Protein AF-A0A815YMQ1-F1 (afdb_monomer_lite)

Organism: Adineta ricciae (NCBI:txid249248)

Structure (mmCIF, N/CA/C/O backbone):
data_AF-A0A815YMQ1-F1
#
_entry.id   AF-A0A815YMQ1-F1
#
loop_
_atom_site.group_PDB
_atom_site.id
_atom_site.type_symbol
_atom_site.label_atom_id
_atom_site.label_alt_id
_atom_site.label_comp_id
_atom_site.label_asym_id
_atom_site.label_entity_id
_atom_site.label_seq_id
_atom_site.pdbx_PDB_ins_code
_atom_site.Cartn_x
_atom_site.Cartn_y
_atom_site.Cartn_z
_atom_site.occupancy
_atom_site.B_iso_or_equiv
_atom_site.auth_seq_id
_atom_site.auth_comp_id
_atom_site.auth_asym_id
_atom_site.auth_atom_id
_atom_site.pdbx_PDB_model_num
ATOM 1 N N . MET A 1 1 ? -10.007 16.712 -7.302 1.00 52.91 1 MET A N 1
ATOM 2 C CA . MET A 1 1 ? -10.820 15.508 -7.007 1.00 52.91 1 MET A CA 1
ATOM 3 C C . MET A 1 1 ? -11.333 15.594 -5.567 1.00 52.91 1 MET A C 1
ATOM 5 O O . MET A 1 1 ? -10.510 15.677 -4.664 1.00 52.91 1 MET A O 1
ATOM 9 N N . ARG A 1 2 ? -12.656 15.645 -5.327 1.00 60.09 2 ARG A N 1
ATOM 10 C CA . ARG A 1 2 ? -13.229 15.879 -3.976 1.00 60.09 2 ARG A CA 1
ATOM 11 C C . ARG A 1 2 ? -12.842 14.791 -2.960 1.00 60.09 2 ARG A C 1
ATOM 13 O O . ARG A 1 2 ? -12.554 15.114 -1.816 1.00 60.09 2 ARG A O 1
ATOM 20 N N . THR A 1 3 ? -12.717 13.540 -3.402 1.00 65.19 3 THR A N 1
ATOM 21 C CA . THR A 1 3 ? -12.431 12.376 -2.546 1.00 65.19 3 THR A CA 1
ATOM 22 C C . THR A 1 3 ? -11.051 12.406 -1.880 1.00 65.19 3 THR A C 1
ATOM 24 O O . THR A 1 3 ? -10.938 12.018 -0.721 1.00 65.19 3 THR A O 1
ATOM 27 N N . ARG A 1 4 ? -10.010 12.930 -2.553 1.00 68.56 4 ARG A N 1
ATOM 28 C CA . ARG A 1 4 ? -8.666 13.103 -1.957 1.00 68.56 4 ARG A CA 1
ATOM 29 C C . ARG A 1 4 ? -8.712 14.084 -0.784 1.00 68.56 4 ARG A C 1
ATOM 31 O O . ARG A 1 4 ? -8.213 13.782 0.295 1.00 68.56 4 ARG A O 1
ATOM 38 N N . ASN A 1 5 ? -9.366 15.227 -0.980 1.00 73.06 5 ASN A N 1
ATOM 39 C CA . ASN A 1 5 ? -9.508 16.244 0.063 1.00 73.06 5 ASN A CA 1
ATOM 40 C C . ASN A 1 5 ? -10.362 15.723 1.228 1.00 73.06 5 ASN A C 1
ATOM 42 O O . ASN A 1 5 ? -10.037 15.967 2.387 1.00 73.06 5 ASN A O 1
ATOM 46 N N . THR A 1 6 ? -11.407 14.940 0.936 1.00 78.25 6 THR A N 1
ATOM 47 C CA . THR A 1 6 ? -12.193 14.260 1.971 1.00 78.25 6 THR A CA 1
ATOM 48 C C . THR A 1 6 ? -11.321 13.302 2.780 1.00 78.25 6 THR A C 1
ATOM 50 O O . THR A 1 6 ? -11.314 13.408 4.002 1.00 78.25 6 THR A O 1
ATOM 53 N N . LEU A 1 7 ? -10.519 12.443 2.136 1.00 76.81 7 LEU A N 1
ATOM 54 C CA . LEU A 1 7 ? -9.589 11.546 2.833 1.00 76.81 7 LEU A CA 1
ATOM 55 C C . LEU A 1 7 ? -8.645 12.317 3.759 1.00 76.81 7 LEU A C 1
ATOM 57 O O . LEU A 1 7 ? -8.449 11.903 4.897 1.00 76.81 7 LEU A O 1
ATOM 61 N N . GLN A 1 8 ? -8.110 13.453 3.313 1.00 79.50 8 GLN A N 1
ATOM 62 C CA . GLN A 1 8 ? -7.204 14.280 4.116 1.00 79.50 8 GLN A CA 1
ATOM 63 C C . GLN A 1 8 ? -7.897 14.936 5.323 1.00 79.50 8 GLN A C 1
ATOM 65 O O . GLN A 1 8 ? -7.305 14.987 6.398 1.00 79.50 8 GLN A O 1
ATOM 70 N N . SER A 1 9 ? -9.160 15.355 5.187 1.00 86.00 9 SER A N 1
ATOM 71 C CA . SER A 1 9 ? -9.936 15.974 6.280 1.00 86.00 9 SER A CA 1
ATOM 72 C C . SER A 1 9 ? -10.415 15.004 7.369 1.00 86.00 9 SER A C 1
ATOM 74 O O . SER A 1 9 ? -10.823 15.433 8.447 1.00 86.00 9 SER A O 1
ATOM 76 N N . LEU A 1 10 ? -10.406 13.696 7.103 1.00 86.75 10 LEU A N 1
ATOM 77 C CA . LEU A 1 10 ? -10.870 12.694 8.060 1.00 86.75 10 LEU A CA 1
ATOM 78 C C . LEU A 1 10 ? -9.797 12.403 9.117 1.00 86.75 10 LEU A C 1
ATOM 80 O O . LEU A 1 10 ? -8.610 12.331 8.818 1.00 86.75 10 LEU A O 1
ATOM 84 N N . GLY A 1 11 ? -10.220 12.155 10.358 1.00 89.38 11 GLY A N 1
ATOM 85 C CA . GLY A 1 11 ? -9.337 11.585 11.380 1.00 89.38 11 GLY A CA 1
ATOM 86 C C . GLY A 1 11 ? -8.897 10.158 11.026 1.00 89.38 11 GLY A C 1
ATOM 87 O O . GLY A 1 11 ? -9.549 9.479 10.227 1.00 89.38 11 GLY A O 1
ATOM 88 N N . ILE A 1 12 ? -7.817 9.687 11.656 1.00 87.00 12 ILE A N 1
ATOM 89 C CA . ILE A 1 12 ? -7.166 8.403 11.345 1.00 87.00 12 ILE A CA 1
ATOM 90 C C . ILE A 1 12 ? -8.139 7.217 11.360 1.00 87.00 12 ILE A C 1
ATOM 92 O O . ILE A 1 12 ? -8.200 6.474 10.387 1.00 87.00 12 ILE A O 1
ATOM 96 N N . SER A 1 13 ? -9.003 7.105 12.374 1.00 90.62 13 SER A N 1
ATOM 97 C CA . SER A 1 13 ? -9.967 6.002 12.487 1.00 90.62 13 SER A CA 1
ATOM 98 C C . SER A 1 13 ? -10.978 5.996 11.340 1.00 90.62 13 SER A C 1
ATOM 100 O O . SER A 1 13 ? -11.274 4.946 10.774 1.00 90.62 13 SER A O 1
ATOM 102 N N . ARG A 1 14 ? -11.482 7.175 10.946 1.00 90.44 14 ARG A N 1
ATOM 103 C CA . ARG A 1 14 ? -12.430 7.298 9.826 1.00 90.44 14 ARG A CA 1
ATOM 104 C C . ARG A 1 14 ? -11.751 7.014 8.489 1.00 90.44 14 ARG A C 1
ATOM 106 O O . ARG A 1 14 ? -12.351 6.351 7.649 1.00 90.44 14 ARG A O 1
ATOM 113 N N . ARG A 1 15 ? -10.505 7.469 8.306 1.00 89.31 15 ARG A N 1
ATOM 114 C CA . ARG A 1 15 ? -9.684 7.133 7.132 1.00 89.31 15 ARG A CA 1
ATOM 115 C C . ARG A 1 15 ? -9.471 5.627 7.022 1.00 89.31 15 ARG A C 1
ATOM 117 O O . ARG A 1 15 ? -9.720 5.075 5.957 1.00 89.31 15 ARG A O 1
ATOM 124 N N . THR A 1 16 ? -9.078 4.970 8.113 1.00 89.38 16 THR A N 1
ATOM 125 C CA . THR A 1 16 ? -8.849 3.521 8.151 1.00 89.38 16 THR A CA 1
ATOM 126 C C . THR A 1 16 ? -10.101 2.749 7.748 1.00 89.38 16 THR A C 1
ATOM 128 O O . THR A 1 16 ? -10.028 1.908 6.858 1.00 89.38 16 THR A O 1
ATOM 131 N N . ILE A 1 17 ? -11.260 3.065 8.339 1.00 90.12 17 ILE A N 1
ATOM 132 C CA . ILE A 1 17 ? -12.532 2.402 8.000 1.00 90.12 17 ILE A CA 1
ATOM 133 C C . ILE A 1 17 ? -12.897 2.642 6.531 1.00 90.12 17 ILE A C 1
ATOM 135 O O . ILE A 1 17 ? -13.241 1.703 5.817 1.00 90.12 17 ILE A O 1
ATOM 139 N N . LEU A 1 18 ? -12.794 3.889 6.061 1.00 88.19 18 LEU A N 1
ATOM 140 C CA . LEU A 1 18 ? -13.121 4.234 4.681 1.00 88.19 18 LEU A CA 1
ATOM 141 C C . LEU A 1 18 ? -12.227 3.485 3.688 1.00 88.19 18 LEU A C 1
ATOM 143 O O . LEU A 1 18 ? -12.744 2.864 2.766 1.00 88.19 18 LEU A O 1
ATOM 147 N N . LEU A 1 19 ? -10.906 3.505 3.877 1.00 86.62 19 LEU A N 1
ATOM 148 C CA . LEU A 1 19 ? -9.986 2.806 2.980 1.00 86.62 19 LEU A CA 1
ATOM 149 C C . LEU A 1 19 ? -10.179 1.292 3.028 1.00 86.62 19 LEU A C 1
ATOM 151 O O . LEU A 1 19 ? -10.203 0.675 1.970 1.00 86.62 19 LEU A O 1
ATOM 155 N N . LYS A 1 20 ? -10.394 0.703 4.212 1.00 87.62 20 LYS A N 1
ATOM 156 C CA . LYS A 1 20 ? -10.745 -0.721 4.345 1.00 87.62 20 LYS A CA 1
ATOM 157 C C . LYS A 1 20 ? -11.961 -1.077 3.493 1.00 87.62 20 LYS A C 1
ATOM 159 O O . LYS A 1 20 ? -11.884 -2.002 2.689 1.00 87.62 20 LYS A O 1
ATOM 164 N N . ASN A 1 21 ? -13.031 -0.291 3.593 1.00 88.56 21 ASN A N 1
ATOM 165 C CA . ASN A 1 21 ? -14.245 -0.510 2.811 1.00 88.56 21 ASN A CA 1
ATOM 166 C C . ASN A 1 21 ? -14.009 -0.327 1.304 1.00 88.56 21 ASN A C 1
ATOM 168 O O . ASN A 1 21 ? -14.520 -1.107 0.510 1.00 88.56 21 ASN A O 1
ATOM 172 N N . LEU A 1 22 ? -13.219 0.671 0.893 1.00 86.50 22 LEU A N 1
ATOM 173 C CA . LEU A 1 22 ? -12.902 0.910 -0.521 1.00 86.50 22 LEU A CA 1
ATOM 174 C C . LEU A 1 22 ? -12.041 -0.209 -1.128 1.00 86.50 22 LEU A C 1
ATOM 176 O O . LEU A 1 22 ? -12.255 -0.581 -2.281 1.00 86.50 22 LEU A O 1
ATOM 180 N N . ILE A 1 23 ? -11.092 -0.749 -0.356 1.00 84.81 23 ILE A N 1
ATOM 181 C CA . ILE A 1 23 ? -10.281 -1.914 -0.737 1.00 84.81 23 ILE A CA 1
ATOM 182 C C . ILE A 1 23 ? -11.182 -3.144 -0.875 1.00 84.81 23 ILE A C 1
ATOM 184 O O . ILE A 1 23 ? -11.157 -3.804 -1.909 1.00 84.81 23 ILE A O 1
ATOM 188 N N . GLN A 1 24 ? -12.011 -3.429 0.133 1.00 84.44 24 GLN A N 1
ATOM 189 C CA . GLN A 1 24 ? -12.912 -4.587 0.133 1.00 84.44 24 GLN A CA 1
ATOM 190 C C . GLN A 1 24 ? -13.966 -4.516 -0.977 1.00 84.44 24 GLN A C 1
ATOM 192 O O . GLN A 1 24 ? -14.299 -5.532 -1.577 1.00 84.44 24 GLN A O 1
ATOM 197 N N . ALA A 1 25 ? -14.452 -3.315 -1.293 1.00 85.94 25 ALA A N 1
ATOM 198 C CA . ALA A 1 25 ? -15.362 -3.078 -2.409 1.00 85.94 25 ALA A CA 1
ATOM 199 C C . ALA A 1 25 ? -14.658 -3.071 -3.783 1.00 85.94 25 ALA A C 1
ATOM 201 O O . ALA A 1 25 ? -15.317 -2.858 -4.800 1.00 85.94 25 ALA A O 1
ATOM 202 N N . ASN A 1 26 ? -13.334 -3.276 -3.830 1.00 79.44 26 ASN A N 1
ATOM 203 C CA . ASN A 1 26 ? -12.513 -3.256 -5.043 1.00 79.44 26 ASN A CA 1
ATOM 204 C C . ASN A 1 26 ? -12.671 -1.955 -5.865 1.00 79.44 26 ASN A C 1
ATOM 206 O O . ASN A 1 26 ? -12.732 -1.945 -7.099 1.00 79.44 26 ASN A O 1
ATOM 210 N N . LEU A 1 27 ? -12.770 -0.824 -5.157 1.00 79.56 27 LEU A N 1
ATOM 211 C CA . LEU A 1 27 ? -12.957 0.507 -5.746 1.00 79.56 27 LEU A CA 1
ATOM 212 C C . LEU A 1 27 ? -11.634 1.250 -5.986 1.00 79.56 27 LEU A C 1
ATOM 214 O O . LEU A 1 27 ? -11.631 2.328 -6.577 1.00 79.56 27 LEU A O 1
ATOM 218 N N . LEU A 1 28 ? -10.502 0.681 -5.561 1.00 76.81 28 LEU A N 1
ATOM 219 C CA . LEU A 1 28 ? -9.166 1.275 -5.683 1.00 76.81 28 LEU A CA 1
ATOM 220 C C . LEU A 1 28 ? -8.332 0.621 -6.793 1.00 76.81 28 LEU A C 1
ATOM 222 O O . LEU A 1 28 ? -7.168 0.289 -6.590 1.00 76.81 28 LEU A O 1
ATOM 226 N N . ARG A 1 29 ? -8.936 0.425 -7.968 1.00 71.00 29 ARG A N 1
ATOM 227 C CA . ARG A 1 29 ? -8.353 -0.342 -9.080 1.00 71.00 29 ARG A CA 1
ATOM 228 C C . ARG A 1 29 ? -6.983 0.184 -9.531 1.00 71.00 29 ARG A C 1
ATOM 230 O O . ARG A 1 29 ? -6.843 1.361 -9.857 1.00 71.00 29 ARG A O 1
ATOM 237 N N . LYS A 1 30 ? -6.006 -0.722 -9.678 1.00 65.69 30 LYS A N 1
ATOM 238 C CA . LYS A 1 30 ? -4.646 -0.483 -10.221 1.00 65.69 30 LYS A CA 1
ATOM 239 C C . LYS A 1 30 ? -4.647 0.126 -11.623 1.00 65.69 30 LYS A C 1
ATOM 241 O O . LYS A 1 30 ? -3.689 0.788 -12.013 1.00 65.69 30 LYS A O 1
ATOM 246 N N . GLU A 1 31 ? -5.706 -0.126 -12.389 1.00 68.12 31 GLU A N 1
ATOM 247 C CA . GLU A 1 31 ? -5.899 0.402 -13.745 1.00 68.12 31 GLU A CA 1
ATOM 248 C C . GLU A 1 31 ? -5.872 1.937 -13.761 1.00 68.12 31 GLU A C 1
ATOM 250 O O . GLU A 1 31 ? -5.383 2.541 -14.717 1.00 68.12 31 GLU A O 1
ATOM 255 N N . LEU A 1 32 ? -6.319 2.568 -12.669 1.00 67.50 32 LEU A N 1
ATOM 256 C CA . LEU A 1 32 ? -6.223 4.007 -12.468 1.00 67.50 32 LEU A CA 1
ATOM 257 C C . LEU A 1 32 ? -4.800 4.356 -12.018 1.00 67.50 32 LEU A C 1
ATOM 259 O O . LEU A 1 32 ? -4.453 4.272 -10.840 1.00 67.50 32 LEU A O 1
ATOM 263 N N . LYS A 1 33 ? -3.959 4.732 -12.983 1.00 68.06 33 LYS A N 1
ATOM 264 C CA . LYS A 1 33 ? -2.563 5.122 -12.749 1.00 68.06 33 LYS A CA 1
ATOM 265 C C . LYS A 1 33 ? -2.424 6.631 -12.555 1.00 68.06 33 LYS A C 1
ATOM 267 O O . LYS A 1 33 ? -3.175 7.424 -13.120 1.00 68.06 33 LYS A O 1
ATOM 272 N N . GLY A 1 34 ? -1.404 7.022 -11.791 1.00 72.00 34 GLY A N 1
ATOM 273 C CA . GLY A 1 34 ? -1.047 8.429 -11.590 1.00 72.00 34 GLY A CA 1
ATOM 274 C C . GLY A 1 34 ? -2.165 9.220 -10.914 1.00 72.00 34 GLY A C 1
ATOM 275 O O . GLY A 1 34 ? -2.825 8.709 -10.013 1.00 72.00 34 GLY A O 1
ATOM 276 N N . GLU A 1 35 ? -2.393 10.453 -11.362 1.00 73.94 35 GLU A N 1
ATOM 277 C CA . GLU A 1 35 ? -3.330 11.403 -10.745 1.00 73.94 35 GLU A CA 1
ATOM 278 C C . GLU A 1 35 ? -4.794 10.940 -10.715 1.00 73.94 35 GLU A C 1
ATOM 280 O O . GLU A 1 35 ? -5.578 11.466 -9.921 1.00 73.94 35 GLU A O 1
ATOM 285 N N . LEU A 1 36 ? -5.147 9.950 -11.543 1.00 71.25 36 LEU A N 1
ATOM 286 C CA . LEU A 1 36 ? -6.476 9.339 -11.599 1.00 71.25 36 LEU A CA 1
ATOM 287 C C . LEU A 1 36 ? -6.722 8.342 -10.459 1.00 71.25 36 LEU A C 1
ATOM 289 O O . LEU A 1 36 ? -7.877 8.019 -10.176 1.00 71.25 36 LEU A O 1
ATOM 293 N N . SER A 1 37 ? -5.667 7.853 -9.792 1.00 79.62 37 SER A N 1
ATOM 294 C CA . SER A 1 37 ? -5.837 7.027 -8.595 1.00 79.62 37 SER A CA 1
ATOM 295 C C . SER A 1 37 ? -6.400 7.869 -7.456 1.00 79.62 37 SER A C 1
ATOM 297 O O . SER A 1 37 ? -5.879 8.939 -7.121 1.00 79.62 37 SER A O 1
ATOM 299 N N . MET A 1 38 ? -7.417 7.324 -6.783 1.00 77.75 38 MET A N 1
ATOM 300 C CA . MET A 1 38 ? -8.002 7.929 -5.589 1.00 77.75 38 MET A CA 1
ATOM 301 C C . MET A 1 38 ? -6.966 8.187 -4.491 1.00 77.75 38 MET A C 1
ATOM 303 O O . MET A 1 38 ? -7.102 9.147 -3.730 1.00 77.75 38 MET A O 1
ATOM 307 N N . LEU A 1 39 ? -5.933 7.343 -4.440 1.00 81.50 39 LEU A N 1
ATOM 308 C CA . LEU A 1 39 ? -4.879 7.413 -3.443 1.00 81.50 39 LEU A CA 1
ATOM 309 C C . LEU A 1 39 ? -3.641 8.161 -3.916 1.00 81.50 39 LEU A C 1
ATOM 311 O O . LEU A 1 39 ? -2.765 8.366 -3.100 1.00 81.50 39 LEU A O 1
ATOM 315 N N . TYR A 1 40 ? -3.539 8.623 -5.165 1.00 84.38 40 TYR A N 1
ATOM 316 C CA . TYR A 1 40 ? -2.359 9.388 -5.582 1.00 84.38 40 TYR A CA 1
ATOM 317 C C . TYR A 1 40 ? -2.137 10.590 -4.657 1.00 84.38 40 TYR A C 1
ATOM 319 O O . TYR A 1 40 ? -3.078 11.355 -4.445 1.00 84.38 40 TYR A O 1
ATOM 327 N N . GLN A 1 41 ? -0.937 10.744 -4.091 1.00 84.31 41 GLN A N 1
ATOM 328 C CA . GLN A 1 41 ? -0.621 11.809 -3.123 1.00 84.31 41 GLN A CA 1
ATOM 329 C C . GLN A 1 41 ? -1.534 11.859 -1.884 1.00 84.31 41 GLN A C 1
ATOM 331 O O . GLN A 1 41 ? -1.715 12.911 -1.264 1.00 84.31 41 GLN A O 1
ATOM 336 N N . ALA A 1 42 ? -2.153 10.739 -1.510 1.00 83.38 42 ALA A N 1
ATOM 337 C CA . ALA A 1 42 ? -2.893 10.656 -0.262 1.00 83.38 42 ALA A CA 1
ATOM 338 C C . ALA A 1 42 ? -1.935 10.584 0.937 1.00 83.38 42 ALA A C 1
ATOM 340 O O . ALA A 1 42 ? -0.836 10.038 0.863 1.00 83.38 42 ALA A O 1
ATOM 341 N N . ASN A 1 43 ? -2.380 11.114 2.074 1.00 85.25 43 ASN A N 1
ATOM 342 C CA . ASN A 1 43 ? -1.764 10.810 3.358 1.00 85.25 43 ASN A CA 1
ATOM 343 C C . ASN A 1 43 ? -2.450 9.551 3.908 1.00 85.25 43 ASN A C 1
ATOM 345 O O . ASN A 1 43 ? -3.633 9.600 4.266 1.00 85.25 43 ASN A O 1
ATOM 349 N N . VAL A 1 44 ? -1.716 8.436 3.925 1.00 84.50 44 VAL A N 1
ATOM 350 C CA . VAL A 1 44 ? -2.151 7.156 4.505 1.00 84.50 44 VAL A CA 1
ATOM 351 C C . VAL A 1 44 ? -1.371 6.817 5.781 1.00 84.50 44 VAL A C 1
ATOM 353 O O . VAL A 1 44 ? -1.366 5.673 6.230 1.00 84.50 44 VAL A O 1
ATOM 356 N N . SER A 1 45 ? -0.746 7.821 6.396 1.00 87.50 45 SER A N 1
ATOM 357 C CA . SER A 1 45 ? 0.048 7.672 7.609 1.00 87.50 45 SER A CA 1
ATOM 358 C C . SER A 1 45 ? -0.809 7.190 8.784 1.00 87.50 45 SER A C 1
ATOM 360 O O . SER A 1 45 ? -1.932 7.657 9.009 1.00 87.50 45 SER A O 1
ATOM 362 N N . GLY A 1 46 ? -0.262 6.232 9.530 1.00 85.31 46 GLY A N 1
ATOM 363 C CA . GLY A 1 46 ? -0.864 5.617 10.711 1.00 85.31 46 GLY A CA 1
ATOM 364 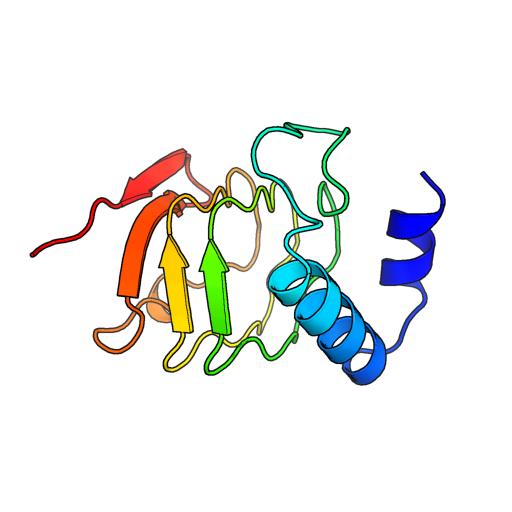C C . GLY A 1 46 ? -2.061 4.701 10.432 1.00 85.31 46 GLY A C 1
ATOM 365 O O . GLY A 1 46 ? -2.685 4.202 11.372 1.00 85.31 46 GLY A O 1
ATOM 366 N N . ILE A 1 47 ? -2.416 4.472 9.164 1.00 87.38 47 ILE A N 1
ATOM 367 C CA . ILE A 1 47 ? -3.541 3.602 8.819 1.00 87.38 47 ILE A CA 1
ATOM 368 C C . ILE A 1 47 ? -3.215 2.151 9.172 1.00 87.38 47 ILE A C 1
ATOM 370 O O . ILE A 1 47 ? -2.141 1.639 8.869 1.00 87.38 47 ILE A O 1
ATOM 374 N N . GLN A 1 48 ? -4.178 1.504 9.822 1.00 88.19 48 GLN A N 1
ATOM 375 C CA . GLN A 1 48 ? -4.075 0.133 10.313 1.00 88.19 48 GLN A CA 1
ATOM 376 C C . GLN A 1 48 ? -4.711 -0.798 9.284 1.00 88.19 48 GLN A C 1
ATOM 378 O O . GLN A 1 48 ? -5.939 -0.936 9.253 1.00 88.19 48 GLN A O 1
ATOM 383 N N . PHE A 1 49 ? -3.909 -1.377 8.394 1.00 83.06 49 PHE A N 1
ATOM 384 C CA . PHE A 1 49 ? -4.355 -2.285 7.336 1.00 83.06 49 PHE A CA 1
ATOM 385 C C . PHE A 1 49 ? -4.187 -3.762 7.693 1.00 83.06 49 PHE A C 1
ATOM 387 O O . PHE A 1 49 ? -4.341 -4.608 6.822 1.00 83.06 49 PHE A O 1
ATOM 394 N N . ASP A 1 50 ? -3.959 -4.072 8.966 1.00 84.06 50 ASP A N 1
ATOM 395 C CA . ASP A 1 50 ? -3.769 -5.434 9.454 1.00 84.06 50 ASP A CA 1
ATOM 396 C C . ASP A 1 50 ? -4.883 -6.375 8.992 1.00 84.06 50 ASP A C 1
ATOM 398 O O . ASP A 1 50 ? -6.070 -6.015 9.010 1.00 84.06 50 ASP A O 1
ATOM 402 N N . GLN A 1 51 ? -4.479 -7.587 8.602 1.00 85.19 51 GLN A N 1
ATOM 403 C CA . GLN A 1 51 ? -5.360 -8.666 8.144 1.00 85.19 51 GLN A CA 1
ATOM 404 C C . GLN A 1 51 ? -6.196 -8.325 6.896 1.00 85.19 51 GLN A C 1
ATOM 406 O O . GLN A 1 51 ? -7.319 -8.812 6.742 1.00 85.19 51 GLN A O 1
ATOM 411 N N . LEU A 1 52 ? -5.676 -7.495 5.984 1.00 83.75 52 LEU A N 1
ATOM 412 C CA . LEU A 1 52 ? -6.361 -7.186 4.725 1.00 83.75 52 LEU A CA 1
ATOM 413 C C . LEU A 1 52 ? -5.806 -7.933 3.521 1.00 83.75 52 LEU A C 1
ATOM 415 O O . LEU A 1 52 ? -4.607 -8.160 3.388 1.00 83.75 52 LEU A O 1
ATOM 419 N N . PHE A 1 53 ? -6.705 -8.210 2.577 1.00 84.44 53 PHE A N 1
ATOM 420 C CA . PHE A 1 53 ? -6.378 -8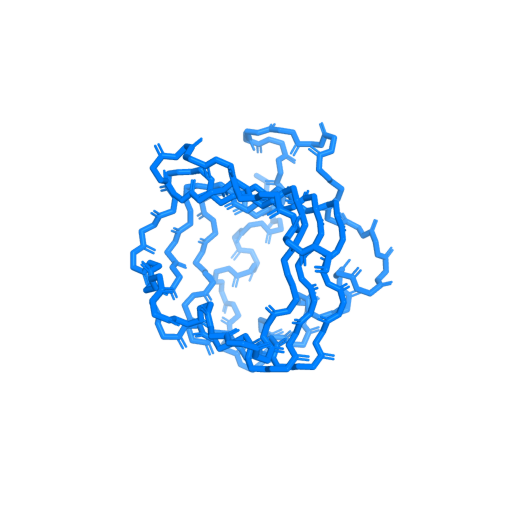.682 1.235 1.00 84.44 53 PHE A CA 1
ATOM 421 C C . PHE A 1 53 ? -6.420 -7.506 0.256 1.00 84.44 53 PHE A C 1
ATOM 423 O O . PHE A 1 53 ? -7.466 -7.170 -0.305 1.00 84.44 53 PHE A O 1
ATOM 430 N N . ILE A 1 54 ? -5.274 -6.860 0.066 1.00 84.88 54 ILE A N 1
ATOM 431 C CA . ILE A 1 54 ? -5.111 -5.730 -0.846 1.00 84.88 54 ILE A CA 1
ATOM 432 C C . ILE A 1 54 ? -4.661 -6.291 -2.192 1.00 84.88 54 ILE A C 1
ATOM 434 O O . ILE A 1 54 ? -3.541 -6.777 -2.337 1.00 84.88 54 ILE A O 1
ATOM 438 N N . HIS A 1 55 ? -5.546 -6.244 -3.181 1.00 86.06 55 HIS A N 1
ATOM 439 C CA . HIS A 1 55 ? -5.296 -6.786 -4.510 1.00 86.06 55 HIS A CA 1
ATOM 440 C C . HIS A 1 55 ? -5.545 -5.715 -5.568 1.00 86.06 55 HIS A C 1
ATOM 442 O O . HIS A 1 55 ? -6.545 -5.006 -5.507 1.00 86.06 55 HIS A O 1
ATOM 448 N N . HIS A 1 56 ? -4.630 -5.587 -6.530 1.00 85.19 56 HIS A N 1
ATOM 449 C CA . HIS A 1 56 ? -4.744 -4.641 -7.642 1.00 85.19 56 HIS A CA 1
ATOM 450 C C . HIS A 1 56 ? -5.019 -3.196 -7.192 1.00 85.19 56 HIS A C 1
ATOM 452 O O . HIS A 1 56 ? -5.970 -2.572 -7.660 1.00 85.19 56 HIS A O 1
ATOM 458 N N . VAL A 1 57 ? -4.144 -2.631 -6.352 1.00 84.44 57 VAL A N 1
ATOM 459 C CA . VAL A 1 57 ? -4.258 -1.238 -5.883 1.00 84.44 57 VAL A CA 1
ATOM 460 C C . VAL A 1 57 ? -3.057 -0.390 -6.304 1.00 84.44 57 VAL A C 1
ATOM 462 O O . VAL A 1 57 ? -1.913 -0.826 -6.207 1.00 84.44 57 VAL A O 1
ATOM 465 N N . SER A 1 58 ? -3.308 0.847 -6.748 1.00 85.62 58 SER A N 1
ATOM 466 C CA . SER A 1 58 ? -2.264 1.849 -7.018 1.00 85.62 58 SER A CA 1
ATOM 467 C C . SER A 1 58 ? -2.235 2.918 -5.920 1.00 85.62 58 SER A C 1
ATOM 469 O O . SER A 1 58 ? -3.089 3.810 -5.902 1.00 85.62 58 SER A O 1
ATOM 471 N N . VAL A 1 59 ? -1.226 2.865 -5.049 1.00 83.81 59 VAL A N 1
ATOM 472 C CA . VAL A 1 59 ? -0.973 3.806 -3.943 1.00 83.81 59 VAL A CA 1
ATOM 473 C C . VAL A 1 59 ? 0.353 4.516 -4.211 1.00 83.81 59 VAL A C 1
ATOM 475 O O . VAL A 1 59 ? 1.363 4.192 -3.613 1.00 83.81 59 VAL A O 1
ATOM 478 N N . ARG A 1 60 ? 0.383 5.452 -5.162 1.00 88.00 60 ARG A N 1
ATOM 479 C CA . ARG A 1 60 ? 1.626 6.126 -5.576 1.00 88.00 60 ARG A CA 1
ATOM 480 C C . ARG A 1 60 ? 1.790 7.489 -4.911 1.00 88.00 60 ARG A C 1
ATOM 482 O O . ARG A 1 60 ? 0.799 8.187 -4.678 1.00 88.00 60 ARG A O 1
ATOM 489 N N . ASN A 1 61 ? 3.036 7.904 -4.694 1.00 89.00 61 ASN A N 1
ATOM 490 C CA . ASN A 1 61 ? 3.399 9.230 -4.176 1.00 89.00 61 ASN A CA 1
ATOM 491 C C . ASN A 1 61 ? 2.731 9.602 -2.834 1.00 89.00 61 ASN A C 1
ATOM 493 O O . ASN A 1 61 ? 2.438 10.772 -2.604 1.00 89.00 61 ASN A O 1
ATOM 497 N N . CYS A 1 62 ? 2.435 8.628 -1.970 1.00 87.06 62 CYS A N 1
ATOM 498 C CA . CYS A 1 62 ? 1.786 8.839 -0.667 1.00 87.06 62 CYS A CA 1
ATOM 499 C C . CYS A 1 62 ? 2.798 8.942 0.478 1.00 87.06 62 CYS A C 1
ATOM 501 O O . CYS A 1 62 ? 3.894 8.404 0.371 1.00 87.06 62 CYS A O 1
ATOM 503 N N . SER A 1 63 ? 2.404 9.532 1.611 1.00 89.25 63 SER A N 1
ATOM 504 C CA . SER A 1 63 ? 3.109 9.288 2.884 1.00 89.25 63 SER A CA 1
ATOM 505 C C . SER A 1 63 ? 2.477 8.097 3.594 1.00 89.25 63 SER A C 1
ATOM 507 O O . SER A 1 63 ? 1.249 8.022 3.711 1.00 89.25 63 SER A O 1
ATOM 509 N N . MET A 1 64 ? 3.327 7.164 4.026 1.00 88.19 64 MET A N 1
ATOM 510 C CA . MET A 1 64 ? 2.955 5.895 4.658 1.00 88.19 64 MET A CA 1
ATOM 511 C C . MET A 1 64 ? 3.460 5.796 6.106 1.00 88.19 64 MET A C 1
ATOM 513 O O . MET A 1 64 ? 3.480 4.710 6.681 1.00 88.19 64 MET A O 1
ATOM 517 N N . LEU A 1 65 ? 3.838 6.929 6.713 1.00 89.81 65 LEU A N 1
ATOM 518 C CA . LEU A 1 65 ? 4.461 6.977 8.037 1.00 89.81 65 LEU A CA 1
ATOM 519 C C . LEU A 1 65 ? 3.628 6.222 9.080 1.00 89.81 65 LEU A C 1
ATOM 521 O O . LEU A 1 65 ? 2.481 6.584 9.342 1.00 89.81 65 LEU A O 1
ATOM 525 N N . GLY A 1 66 ? 4.206 5.187 9.691 1.00 85.56 66 GLY A N 1
ATOM 526 C CA . GLY A 1 66 ? 3.557 4.408 10.752 1.00 85.56 66 GLY A CA 1
ATOM 527 C C . GLY A 1 66 ? 2.338 3.591 10.304 1.00 85.56 66 GLY A C 1
ATOM 528 O O . GLY A 1 66 ? 1.530 3.204 11.148 1.00 85.56 66 GLY A O 1
ATOM 529 N N . MET A 1 67 ? 2.164 3.356 9.000 1.00 86.69 67 MET A N 1
ATOM 530 C CA . MET A 1 67 ? 1.163 2.416 8.488 1.00 86.69 67 MET A CA 1
ATOM 531 C C . MET A 1 67 ? 1.440 1.002 9.025 1.00 86.69 67 MET A C 1
ATOM 533 O O . MET A 1 67 ? 2.590 0.664 9.275 1.00 86.69 67 MET A O 1
ATOM 537 N N . GLN A 1 68 ? 0.408 0.185 9.228 1.00 87.75 68 GLN A N 1
ATOM 538 C CA . GLN A 1 68 ? 0.539 -1.191 9.727 1.00 87.75 68 GLN A CA 1
ATOM 539 C C . GLN A 1 68 ? -0.061 -2.181 8.722 1.00 87.75 68 GLN A C 1
ATOM 541 O O . GLN A 1 68 ? -1.138 -1.931 8.179 1.00 87.75 68 GLN A O 1
ATOM 546 N N . LEU A 1 69 ? 0.663 -3.264 8.425 1.00 85.69 69 LEU A N 1
ATOM 547 C CA . LEU A 1 69 ? 0.346 -4.272 7.398 1.00 85.69 69 LEU A CA 1
ATOM 548 C C . LEU A 1 69 ? 0.388 -5.706 7.939 1.00 85.69 69 LEU A C 1
ATOM 550 O O . LEU A 1 69 ? 0.363 -6.660 7.159 1.00 85.69 69 LEU A O 1
ATOM 554 N N . GLN A 1 70 ? 0.447 -5.895 9.253 1.00 86.56 70 GLN A N 1
ATOM 555 C CA . GLN A 1 70 ? 0.690 -7.194 9.863 1.00 86.56 70 GLN A CA 1
ATOM 556 C C . GLN A 1 70 ? -0.383 -8.199 9.419 1.00 86.56 70 GLN A C 1
ATOM 558 O O . GLN A 1 70 ? -1.579 -7.896 9.366 1.00 86.56 70 GLN A O 1
ATOM 563 N N . ASN A 1 71 ? 0.050 -9.413 9.067 1.00 86.38 71 ASN A N 1
ATOM 564 C CA . ASN A 1 71 ? -0.814 -10.486 8.557 1.00 86.38 71 ASN A CA 1
ATOM 565 C C . ASN A 1 71 ? -1.644 -10.117 7.308 1.00 86.38 71 ASN A C 1
ATOM 567 O O . ASN A 1 71 ? -2.694 -10.717 7.069 1.00 86.38 71 ASN A O 1
ATOM 571 N N . SER A 1 72 ? -1.218 -9.124 6.525 1.00 87.31 72 SER A N 1
ATOM 572 C CA . SER A 1 72 ? -1.906 -8.725 5.293 1.00 87.31 72 SER A CA 1
ATOM 573 C C . SER A 1 72 ? -1.352 -9.450 4.072 1.00 87.31 72 SER A C 1
ATOM 575 O O . SER A 1 72 ? -0.222 -9.936 4.056 1.00 87.31 72 SER A O 1
ATOM 577 N N . SER A 1 73 ? -2.154 -9.491 3.014 1.00 88.69 73 SER A N 1
ATOM 578 C CA . SER A 1 73 ? -1.740 -9.953 1.696 1.00 88.69 73 SER A CA 1
ATOM 579 C C . SER A 1 73 ? -1.786 -8.782 0.724 1.00 88.69 73 SER A C 1
ATOM 581 O O . SER A 1 73 ? -2.849 -8.210 0.491 1.00 88.69 73 SER A O 1
ATOM 583 N N . LEU A 1 74 ? -0.642 -8.450 0.137 1.00 88.56 74 LEU A N 1
ATOM 584 C CA . LEU A 1 74 ? -0.488 -7.461 -0.921 1.00 88.56 74 LEU A CA 1
ATOM 585 C C . LEU A 1 74 ? -0.254 -8.197 -2.239 1.00 88.56 74 LEU A C 1
ATOM 587 O O . LEU A 1 74 ? 0.755 -8.873 -2.404 1.00 88.56 74 LEU A O 1
ATOM 591 N N . SER A 1 75 ? -1.169 -8.064 -3.191 1.00 89.81 75 SER A N 1
ATOM 592 C CA . SER A 1 75 ? -0.993 -8.625 -4.531 1.00 89.81 75 SER A CA 1
ATOM 593 C C . SER A 1 75 ? -1.215 -7.561 -5.595 1.00 89.81 75 SER A C 1
ATOM 595 O O . SER A 1 75 ? -2.184 -6.802 -5.553 1.00 89.81 75 SER A O 1
ATOM 597 N N . HIS A 1 76 ? -0.312 -7.477 -6.567 1.00 90.19 76 HIS A N 1
ATOM 598 C CA . HIS A 1 76 ? -0.390 -6.504 -7.650 1.00 90.19 76 HIS A CA 1
ATOM 599 C C . HIS A 1 76 ? -0.483 -5.049 -7.146 1.00 90.19 76 HIS A C 1
ATOM 601 O O . HIS A 1 76 ? -1.133 -4.226 -7.792 1.00 90.19 76 HIS A O 1
ATOM 607 N N . VAL A 1 77 ? 0.160 -4.705 -6.029 1.00 88.94 77 VAL A N 1
ATOM 608 C CA . VAL A 1 77 ? 0.123 -3.353 -5.441 1.00 88.94 77 VAL A CA 1
ATOM 609 C C . VAL A 1 77 ? 1.268 -2.497 -5.971 1.00 88.94 77 VAL A C 1
ATOM 611 O O . VAL A 1 77 ? 2.370 -2.988 -6.180 1.00 88.94 77 VAL A O 1
ATOM 614 N N . ASP A 1 78 ? 1.018 -1.213 -6.200 1.00 90.50 78 ASP A N 1
ATOM 615 C CA . ASP A 1 78 ? 2.036 -0.269 -6.658 1.00 90.50 78 ASP A CA 1
ATOM 616 C C . ASP A 1 78 ? 2.208 0.886 -5.670 1.00 90.50 78 ASP A C 1
ATOM 618 O O . ASP A 1 78 ? 1.293 1.695 -5.508 1.00 90.50 78 ASP A O 1
ATOM 622 N N . LEU A 1 79 ? 3.379 0.937 -5.029 1.00 90.69 79 LEU A N 1
ATOM 623 C CA . LEU A 1 79 ? 3.784 1.923 -4.024 1.00 90.69 79 LEU A CA 1
ATOM 624 C C . LEU A 1 79 ? 4.773 2.965 -4.566 1.00 90.69 79 LEU A C 1
ATOM 626 O O . LEU A 1 79 ? 5.390 3.683 -3.780 1.00 90.69 79 LEU A O 1
ATOM 630 N N . THR A 1 80 ? 4.971 3.044 -5.886 1.00 92.44 80 THR A N 1
ATOM 631 C CA . THR A 1 80 ? 6.022 3.879 -6.491 1.00 92.44 80 THR A CA 1
ATOM 632 C C . THR A 1 80 ? 5.965 5.323 -5.980 1.00 92.44 80 THR A C 1
ATOM 634 O O . THR A 1 80 ? 4.909 5.966 -6.004 1.00 92.44 80 THR A O 1
ATOM 637 N N . GLY A 1 81 ? 7.116 5.835 -5.535 1.00 92.06 81 GLY A N 1
ATOM 638 C CA . GLY A 1 81 ? 7.285 7.205 -5.052 1.00 92.06 81 GLY A CA 1
ATOM 639 C C . GLY A 1 81 ? 6.660 7.501 -3.687 1.00 92.06 81 GLY A C 1
ATOM 640 O O . GLY A 1 81 ? 6.664 8.655 -3.263 1.00 92.06 81 GLY A O 1
ATOM 641 N N . CYS A 1 82 ? 6.114 6.501 -2.988 1.00 91.06 82 CYS A N 1
ATOM 642 C CA . CYS A 1 82 ? 5.718 6.683 -1.597 1.00 91.06 82 CYS A CA 1
ATOM 643 C C . CYS A 1 82 ? 6.913 7.007 -0.697 1.00 91.06 82 CYS A C 1
ATOM 645 O O . CYS A 1 82 ? 8.039 6.582 -0.937 1.00 91.06 82 CYS A O 1
ATOM 647 N N . ILE A 1 83 ? 6.651 7.750 0.366 1.00 91.88 83 ILE A N 1
ATOM 648 C CA . ILE A 1 83 ? 7.637 8.110 1.381 1.00 91.88 83 ILE A CA 1
ATOM 649 C C . ILE A 1 83 ? 7.238 7.506 2.724 1.00 91.88 83 ILE A C 1
ATOM 651 O O . ILE A 1 83 ? 6.078 7.132 2.928 1.00 91.88 83 ILE A O 1
ATOM 655 N N . ASP A 1 84 ? 8.208 7.406 3.631 1.00 90.62 84 ASP A N 1
ATOM 656 C CA . ASP A 1 84 ? 8.039 6.840 4.978 1.00 90.62 84 ASP A CA 1
ATOM 657 C C . ASP A 1 84 ? 7.562 5.378 4.986 1.00 90.62 84 ASP A C 1
ATOM 659 O O . ASP A 1 84 ? 7.034 4.886 5.983 1.00 90.62 84 ASP A O 1
ATOM 663 N N . PHE A 1 85 ? 7.719 4.688 3.855 1.00 86.69 85 PHE A N 1
ATOM 664 C CA . PHE A 1 85 ? 7.520 3.254 3.771 1.00 86.69 85 PHE A CA 1
ATOM 665 C C . PHE A 1 85 ? 8.739 2.569 4.370 1.00 86.69 85 PHE A C 1
ATOM 667 O O . PHE A 1 85 ? 9.848 2.714 3.855 1.00 86.69 85 PHE A O 1
ATOM 674 N N . ASP A 1 86 ? 8.515 1.828 5.444 1.00 84.81 86 ASP A N 1
ATOM 675 C CA . ASP A 1 86 ? 9.534 1.016 6.079 1.00 84.81 86 ASP A CA 1
ATOM 676 C C . ASP A 1 86 ? 9.520 -0.386 5.444 1.00 84.81 86 ASP A C 1
ATOM 678 O O . ASP A 1 86 ? 8.550 -1.129 5.638 1.00 84.81 86 ASP A O 1
ATOM 682 N N . PRO A 1 87 ? 10.554 -0.764 4.662 1.00 76.69 87 PRO A N 1
ATOM 683 C CA . PRO A 1 87 ? 10.640 -2.089 4.062 1.00 76.69 87 PRO A CA 1
ATOM 684 C C . PRO A 1 87 ? 10.648 -3.197 5.1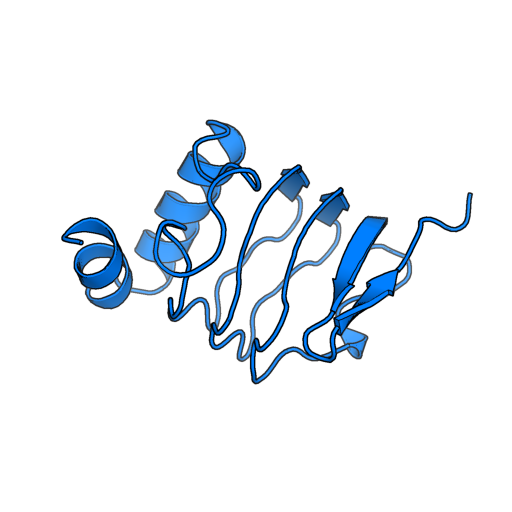03 1.00 76.69 87 PRO A C 1
ATOM 686 O O . PRO A 1 87 ? 10.246 -4.312 4.768 1.00 76.69 87 PRO A O 1
ATOM 689 N N . GLU A 1 88 ? 11.065 -2.902 6.342 1.00 80.12 88 GLU 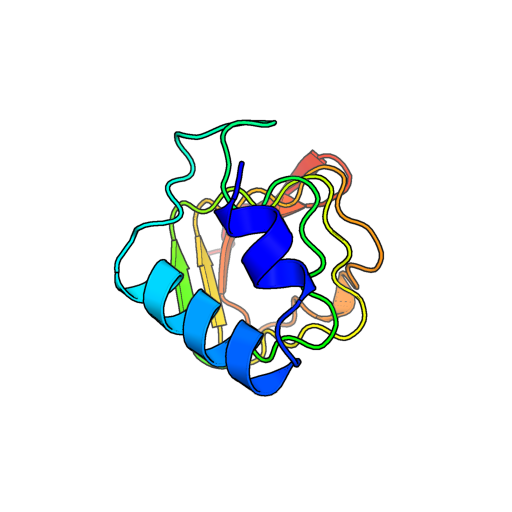A N 1
ATOM 690 C CA . GLU A 1 88 ? 10.985 -3.873 7.414 1.00 80.12 88 GLU A CA 1
ATOM 691 C C . GLU A 1 88 ? 9.544 -4.345 7.557 1.00 80.12 88 GLU A C 1
ATOM 693 O O . GLU A 1 88 ? 9.365 -5.540 7.593 1.00 80.12 88 GLU A O 1
ATOM 698 N N . GLN A 1 89 ? 8.496 -3.522 7.443 1.00 75.88 89 GLN A N 1
ATOM 699 C CA . GLN A 1 89 ? 7.094 -3.972 7.587 1.00 75.88 89 GLN A CA 1
ATOM 700 C C . GLN A 1 89 ? 6.689 -5.184 6.729 1.00 75.88 89 GLN A C 1
ATOM 702 O O . GLN A 1 89 ? 5.749 -5.906 7.077 1.00 75.88 89 GLN A O 1
ATOM 707 N N . ILE A 1 90 ? 7.398 -5.444 5.631 1.00 75.88 90 ILE A N 1
ATOM 708 C CA . ILE A 1 90 ? 7.296 -6.683 4.864 1.00 75.88 90 ILE A CA 1
ATOM 709 C C . ILE A 1 90 ? 8.110 -7.795 5.573 1.00 75.88 90 ILE A C 1
ATOM 711 O O . ILE A 1 90 ? 9.18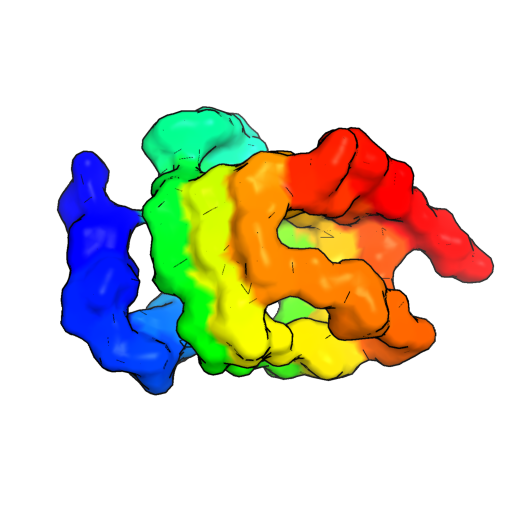1 -8.181 5.110 1.00 75.88 90 ILE A O 1
ATOM 715 N N . HIS A 1 91 ? 7.622 -8.337 6.702 1.00 75.31 91 HIS A N 1
ATOM 716 C CA . HIS A 1 91 ? 8.168 -9.599 7.257 1.00 75.31 91 HIS A CA 1
ATOM 717 C C . HIS A 1 91 ? 7.446 -10.837 6.688 1.00 75.31 91 HIS A C 1
ATOM 719 O O . HIS A 1 91 ? 6.463 -10.723 5.960 1.00 75.31 91 HIS A O 1
ATOM 725 N N . SER A 1 92 ? 7.877 -12.035 7.102 1.00 70.56 92 SER A N 1
ATOM 726 C CA . SER A 1 92 ? 7.374 -13.354 6.664 1.00 70.56 92 SER A CA 1
ATOM 727 C C . SER A 1 92 ? 5.852 -13.566 6.741 1.00 70.56 92 SER A C 1
ATOM 729 O O . SER A 1 92 ? 5.304 -14.378 6.002 1.00 70.56 92 SER A O 1
ATOM 731 N N . TRP A 1 93 ? 5.154 -12.853 7.621 1.00 77.19 93 TRP A N 1
ATOM 732 C CA . TRP A 1 93 ? 3.691 -12.862 7.755 1.00 77.19 93 TRP A CA 1
ATOM 733 C C . TRP A 1 93 ? 2.929 -11.986 6.745 1.00 77.19 93 TRP A C 1
ATOM 735 O O . TRP A 1 93 ? 1.708 -12.119 6.639 1.00 77.19 93 TRP A O 1
ATOM 745 N N . VAL A 1 94 ? 3.607 -11.101 6.009 1.00 81.25 94 VAL A N 1
ATOM 746 C CA . VAL A 1 94 ? 2.998 -10.311 4.934 1.00 81.25 94 VAL A CA 1
ATOM 747 C C . VAL A 1 94 ? 3.205 -11.066 3.635 1.00 81.25 94 VAL A C 1
ATOM 749 O O . VAL A 1 94 ? 4.329 -11.246 3.171 1.00 81.25 94 VAL A O 1
ATOM 752 N N . LYS A 1 95 ? 2.108 -11.512 3.026 1.00 87.31 95 LYS A N 1
ATOM 753 C CA . LYS A 1 95 ? 2.176 -12.162 1.717 1.00 87.31 95 LYS A CA 1
ATOM 754 C C . LYS A 1 95 ? 2.298 -11.088 0.652 1.00 87.31 95 LYS A C 1
ATOM 756 O O . LYS A 1 95 ? 1.459 -10.192 0.599 1.00 87.31 95 LYS A O 1
ATOM 761 N N . ILE A 1 96 ? 3.314 -11.187 -0.194 1.00 88.12 96 ILE A N 1
ATOM 762 C CA . ILE A 1 96 ? 3.533 -10.257 -1.299 1.00 88.12 96 ILE A CA 1
ATOM 763 C C . ILE A 1 96 ? 3.560 -11.010 -2.623 1.00 88.12 96 ILE A C 1
ATOM 765 O O . ILE A 1 96 ? 4.194 -12.053 -2.741 1.00 88.12 96 ILE A O 1
ATOM 769 N N . ASP A 1 97 ? 2.887 -10.460 -3.622 1.00 90.94 97 ASP A N 1
ATOM 770 C CA . ASP A 1 97 ? 2.999 -10.889 -5.011 1.00 90.94 97 ASP A CA 1
ATOM 771 C C . ASP A 1 97 ? 2.873 -9.671 -5.926 1.00 90.94 97 ASP A C 1
ATOM 773 O O . ASP A 1 97 ? 1.955 -8.870 -5.768 1.00 90.94 97 ASP A O 1
ATOM 777 N N . GLN A 1 98 ? 3.777 -9.503 -6.889 1.00 91.44 98 GLN A N 1
ATOM 778 C CA . GLN A 1 98 ? 3.731 -8.388 -7.846 1.00 91.44 98 GLN A CA 1
ATOM 779 C C . GLN A 1 98 ? 3.594 -7.006 -7.165 1.00 91.44 98 GLN A C 1
ATOM 781 O O . GLN A 1 98 ? 2.789 -6.166 -7.589 1.00 91.44 98 GLN A O 1
ATOM 786 N N . VAL A 1 99 ? 4.344 -6.776 -6.081 1.00 91.00 99 VAL A N 1
ATOM 787 C CA . VAL A 1 99 ? 4.320 -5.519 -5.317 1.00 91.00 99 VAL A CA 1
ATOM 788 C C . VAL A 1 99 ? 5.474 -4.627 -5.752 1.00 91.00 99 VAL A C 1
ATOM 790 O O . VAL A 1 99 ? 6.633 -4.963 -5.536 1.00 91.00 99 VAL A O 1
ATOM 793 N N . THR A 1 100 ? 5.174 -3.470 -6.333 1.00 91.94 100 THR A N 1
ATOM 794 C CA . THR A 1 100 ? 6.183 -2.460 -6.672 1.00 91.94 100 THR A CA 1
ATOM 795 C C . THR A 1 100 ? 6.432 -1.560 -5.464 1.00 91.94 100 THR A C 1
ATOM 797 O O . THR A 1 100 ? 5.526 -0.867 -5.012 1.00 91.94 100 THR A O 1
ATOM 800 N N . LEU A 1 101 ? 7.653 -1.585 -4.935 1.00 91.31 101 LEU A N 1
ATOM 801 C CA . LEU A 1 101 ? 8.137 -0.775 -3.820 1.00 91.31 101 LEU A CA 1
ATOM 802 C C . LEU A 1 101 ? 8.287 0.708 -4.201 1.00 91.31 101 LEU A C 1
ATOM 804 O O . LEU A 1 101 ? 8.336 1.044 -5.387 1.00 91.31 101 LEU A O 1
ATOM 808 N N . PRO A 1 102 ? 8.447 1.609 -3.213 1.00 93.31 102 PRO A N 1
ATOM 809 C CA . PRO A 1 102 ? 8.641 3.034 -3.468 1.00 93.31 102 PRO A CA 1
ATOM 810 C C . PRO A 1 102 ? 9.755 3.398 -4.444 1.00 93.31 102 PRO A C 1
ATOM 812 O O . PRO A 1 102 ? 9.595 4.319 -5.242 1.00 93.31 102 PRO A O 1
ATOM 815 N N . ASN A 1 103 ? 10.861 2.656 -4.413 1.00 92.38 103 ASN A N 1
ATOM 816 C CA . ASN A 1 103 ? 12.003 2.858 -5.304 1.00 92.38 103 ASN A CA 1
ATOM 817 C C . ASN A 1 103 ? 11.791 2.278 -6.720 1.00 92.38 103 ASN A C 1
ATOM 819 O O . ASN A 1 103 ? 12.712 2.309 -7.530 1.00 92.38 103 ASN A O 1
ATOM 823 N N . GLY A 1 104 ? 10.612 1.720 -7.015 1.00 91.81 104 GLY A N 1
ATOM 824 C CA . GLY A 1 104 ? 10.280 1.085 -8.292 1.00 91.81 104 GLY A CA 1
ATOM 825 C C . GLY A 1 104 ? 10.661 -0.396 -8.395 1.00 91.81 104 GLY A C 1
ATOM 826 O O . GLY A 1 104 ? 10.332 -1.038 -9.392 1.00 91.81 104 GLY A O 1
ATOM 827 N N . THR A 1 105 ? 11.312 -0.972 -7.381 1.00 92.19 105 THR A N 1
ATOM 828 C CA . THR A 1 105 ? 11.644 -2.406 -7.359 1.00 92.19 105 THR A CA 1
ATOM 829 C C . THR A 1 105 ? 10.369 -3.224 -7.228 1.00 92.19 105 THR A C 1
ATOM 831 O O . THR A 1 105 ? 9.572 -2.964 -6.334 1.00 92.19 105 THR A O 1
ATOM 834 N N . THR A 1 106 ? 10.169 -4.227 -8.080 1.00 91.62 106 THR A N 1
ATOM 835 C CA . THR A 1 106 ? 9.016 -5.126 -7.953 1.00 91.62 106 THR A CA 1
ATOM 836 C C . THR A 1 106 ? 9.419 -6.409 -7.244 1.00 91.62 106 THR A C 1
ATOM 838 O O . THR A 1 106 ? 10.345 -7.099 -7.663 1.00 91.62 106 THR A O 1
ATOM 841 N N . LEU A 1 107 ? 8.715 -6.711 -6.158 1.00 88.88 107 LEU A N 1
ATOM 842 C CA . LEU A 1 107 ? 8.802 -7.970 -5.443 1.00 88.88 107 LEU A CA 1
ATOM 843 C C . LEU A 1 107 ? 7.781 -8.938 -6.039 1.00 88.88 107 LEU A C 1
ATOM 845 O O . LEU A 1 107 ? 6.585 -8.644 -6.105 1.00 88.88 107 LEU A O 1
ATOM 849 N N . HIS A 1 108 ? 8.264 -10.095 -6.468 1.00 84.94 108 HIS A N 1
ATOM 850 C CA . HIS A 1 108 ? 7.442 -11.224 -6.883 1.00 84.94 108 HIS A CA 1
ATOM 851 C C . HIS A 1 108 ? 7.374 -12.221 -5.726 1.00 84.94 108 HIS A C 1
ATOM 853 O O . HIS A 1 108 ? 8.318 -12.296 -4.936 1.00 84.94 108 HIS A O 1
ATOM 859 N N . ALA A 1 109 ? 6.267 -12.954 -5.599 1.00 73.50 109 ALA A N 1
ATOM 860 C CA . ALA A 1 109 ? 6.167 -13.982 -4.571 1.00 73.50 109 ALA A CA 1
ATOM 861 C C . ALA A 1 109 ? 7.327 -14.984 -4.705 1.00 73.50 109 ALA A C 1
ATOM 863 O O . ALA A 1 109 ? 7.585 -15.493 -5.798 1.00 73.50 109 ALA A O 1
ATOM 864 N N . TYR A 1 110 ? 7.998 -15.288 -3.593 1.00 53.47 110 TYR A N 1
ATOM 865 C CA . TYR A 1 110 ? 8.675 -16.573 -3.456 1.00 53.47 110 TYR A CA 1
ATOM 866 C C . TYR A 1 110 ? 7.604 -17.571 -3.017 1.00 53.47 110 TYR A C 1
ATOM 868 O O . TYR A 1 110 ? 6.933 -17.349 -2.007 1.00 53.47 110 TYR A O 1
ATOM 876 N N . VAL A 1 111 ? 7.390 -18.586 -3.855 1.00 44.62 111 VAL A N 1
ATOM 877 C CA . VAL A 1 111 ? 6.476 -19.712 -3.612 1.00 44.62 111 VAL A CA 1
ATOM 878 C C . VAL A 1 111 ? 6.911 -20.488 -2.376 1.00 44.62 111 VAL A C 1
ATOM 880 O O . VAL A 1 111 ? 8.141 -20.670 -2.220 1.00 44.62 111 VAL A O 1
#

Sequence (111 aa):
MRTRNTLQSLGISRRTILLKNLIQANLLRKELKGELSMLYQANVSGIQFDQLFIHHVSVRNCSMLGMQLQNSSLSHVDLTGCIDFDPEQIHSWVKIDQVTLPNGTTLHAYV

Secondary structure (DSSP, 8-state):
-HHHHHHHH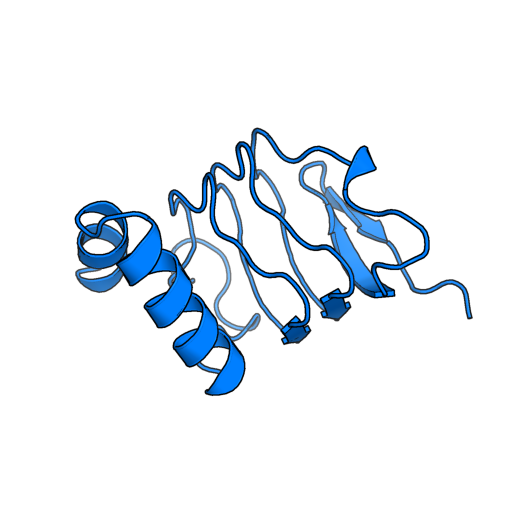S-HHHHHHHHHHHHHTT-SBTTS-GGGSTTTT-B-TT-B-TT-EEESBB--S-B-TT-B-TT-EEES-B-TT-BS--GGG--TTSEEESEE-TTSPEEPPP-

pLDDT: mean 83.11, std 8.98, range [44.62, 93.31]

Foldseek 3Di:
DVLLVVLVPDDQVVNLVVVLVCQVVVVQALVQDAPSGSQHQHANALRECECEERERHENELYEHANYAHALYEHELYEHANYPNDDPVNPDPSYHYAQYQHNPRDTDHGDD

Radius of gyration: 12.74 Å; chains: 1; bounding box: 27×36×26 Å